P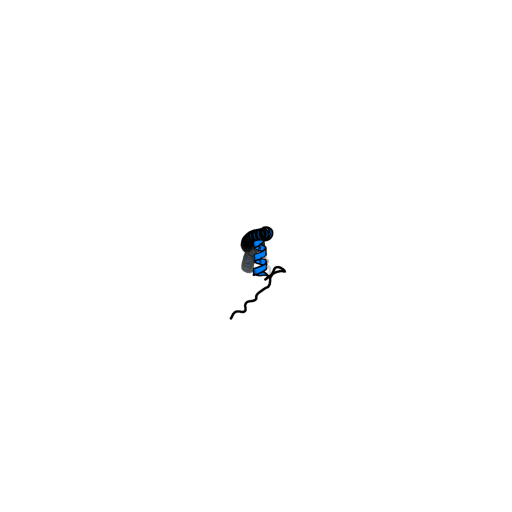rotein AF-A0A972KF89-F1 (afdb_monomer)

Structure (mmCIF, N/CA/C/O backbone):
data_AF-A0A972KF89-F1
#
_entry.id   AF-A0A972KF89-F1
#
loop_
_atom_site.group_PDB
_atom_site.id
_atom_site.type_symbol
_atom_site.label_atom_id
_atom_site.label_alt_id
_atom_site.label_comp_id
_atom_site.label_asym_id
_atom_site.label_entity_id
_atom_site.label_seq_id
_atom_site.pdbx_PDB_ins_code
_atom_site.Cartn_x
_atom_site.Cartn_y
_atom_site.Cartn_z
_atom_site.occupancy
_atom_site.B_iso_or_equiv
_atom_site.auth_seq_id
_atom_site.auth_comp_id
_atom_site.auth_asym_id
_atom_site.auth_atom_id
_atom_site.pdbx_PDB_model_num
ATOM 1 N N . MET A 1 1 ? 86.745 -7.168 -87.861 1.00 45.88 1 MET A N 1
ATOM 2 C CA . MET A 1 1 ? 86.903 -6.261 -86.700 1.00 45.88 1 MET A CA 1
ATOM 3 C C . MET A 1 1 ? 85.516 -5.719 -86.380 1.00 45.88 1 MET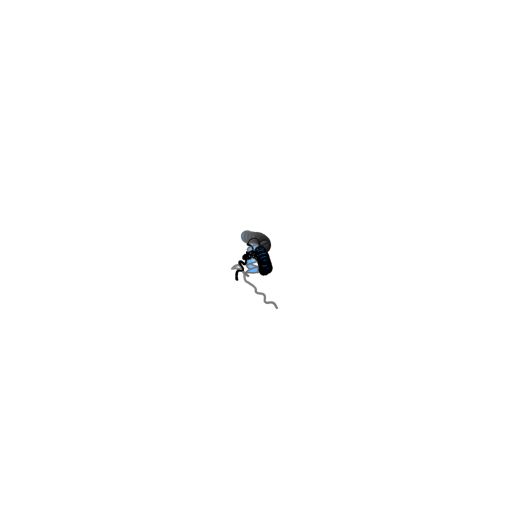 A C 1
ATOM 5 O O . MET A 1 1 ? 84.955 -5.023 -87.204 1.00 45.88 1 MET A O 1
ATOM 9 N N . ARG A 1 2 ? 84.781 -6.331 -85.443 1.00 52.41 2 ARG A N 1
ATOM 10 C CA . ARG A 1 2 ? 84.735 -5.944 -84.020 1.00 52.41 2 ARG A CA 1
ATOM 11 C C . ARG A 1 2 ? 84.518 -4.435 -83.858 1.00 52.41 2 ARG A C 1
ATOM 13 O O . ARG A 1 2 ? 85.476 -3.683 -83.960 1.00 52.41 2 ARG A O 1
ATOM 20 N N . ASN A 1 3 ? 83.276 -4.021 -83.602 1.00 56.69 3 ASN A N 1
ATOM 21 C CA . ASN A 1 3 ? 82.841 -3.612 -82.261 1.00 56.69 3 ASN A CA 1
ATOM 22 C C . ASN A 1 3 ? 81.389 -3.106 -82.296 1.00 56.69 3 ASN A C 1
ATOM 24 O O . ASN A 1 3 ? 81.099 -2.058 -82.860 1.00 56.69 3 ASN A O 1
ATOM 28 N N . ALA A 1 4 ? 80.497 -3.853 -81.646 1.00 62.16 4 ALA A N 1
ATOM 29 C CA . ALA A 1 4 ? 79.242 -3.323 -81.125 1.00 62.16 4 ALA A CA 1
ATOM 30 C C . ALA A 1 4 ? 79.521 -2.638 -79.776 1.00 62.16 4 ALA A C 1
ATOM 32 O O . ALA A 1 4 ? 80.295 -3.166 -78.971 1.00 62.16 4 ALA A O 1
ATOM 33 N N . PRO A 1 5 ? 78.943 -1.456 -79.525 1.00 64.31 5 PRO A N 1
ATOM 34 C CA . PRO A 1 5 ? 78.309 -1.198 -78.222 1.00 64.31 5 PRO A CA 1
ATOM 35 C C . PRO A 1 5 ? 77.070 -0.283 -78.368 1.00 64.31 5 PRO A C 1
ATOM 37 O O . PRO A 1 5 ? 76.948 0.444 -79.340 1.00 64.31 5 PRO A O 1
ATOM 40 N N . ARG A 1 6 ? 76.102 -0.174 -77.458 1.00 58.66 6 ARG A N 1
ATOM 41 C CA . ARG A 1 6 ? 75.858 -0.682 -76.103 1.00 58.66 6 ARG A CA 1
ATOM 42 C C . ARG A 1 6 ? 74.338 -0.634 -75.924 1.00 58.66 6 ARG A C 1
ATOM 44 O O . ARG A 1 6 ? 73.702 0.337 -76.324 1.00 58.66 6 ARG A O 1
ATOM 51 N N . ALA A 1 7 ? 73.782 -1.658 -75.289 1.00 60.97 7 ALA A N 1
ATOM 52 C CA . ALA A 1 7 ? 72.405 -1.651 -74.828 1.00 60.97 7 ALA A CA 1
ATOM 53 C C . ALA A 1 7 ? 72.205 -0.514 -73.814 1.00 60.97 7 ALA A C 1
ATOM 55 O O . ALA A 1 7 ? 72.844 -0.494 -72.761 1.00 60.97 7 ALA A O 1
ATOM 56 N N . THR A 1 8 ? 71.327 0.434 -74.127 1.00 66.50 8 THR A N 1
ATOM 57 C CA . THR A 1 8 ? 70.804 1.372 -73.139 1.00 66.50 8 THR A CA 1
ATOM 58 C C . THR A 1 8 ? 69.713 0.667 -72.344 1.00 66.50 8 THR A C 1
ATOM 60 O O . THR A 1 8 ? 68.701 0.202 -72.863 1.00 66.50 8 THR A O 1
ATOM 63 N N . SER A 1 9 ? 69.985 0.530 -71.052 1.00 60.78 9 SER A N 1
ATOM 64 C CA . SER A 1 9 ? 69.145 -0.097 -70.044 1.00 60.78 9 SER A CA 1
ATOM 65 C C . SER A 1 9 ? 67.770 0.563 -69.966 1.00 60.78 9 SER A C 1
ATOM 67 O O . SER A 1 9 ? 67.645 1.740 -69.624 1.00 60.78 9 SER A O 1
ATOM 69 N N . TYR A 1 10 ? 66.742 -0.233 -70.239 1.00 53.41 10 TYR A N 1
ATOM 70 C CA . TYR A 1 10 ? 65.344 0.093 -70.014 1.00 53.41 10 TYR A CA 1
ATOM 71 C C . TYR A 1 10 ? 65.129 0.335 -68.513 1.00 53.41 10 TYR A C 1
ATOM 73 O O . TYR A 1 10 ? 65.215 -0.589 -67.701 1.00 53.41 10 TYR A O 1
ATOM 81 N N . SER A 1 11 ? 64.884 1.581 -68.116 1.00 62.88 11 SER A N 1
ATOM 82 C CA . SER A 1 11 ? 64.501 1.901 -66.745 1.00 62.88 11 SER A CA 1
ATOM 83 C C . SER A 1 11 ? 63.075 1.404 -66.511 1.00 62.88 11 SER A C 1
ATOM 85 O O . SER A 1 11 ? 62.080 2.032 -66.870 1.00 62.88 11 SER A O 1
ATOM 87 N N . SER A 1 12 ? 62.961 0.224 -65.906 1.00 61.41 12 SER A N 1
ATOM 88 C CA . SER A 1 12 ? 61.695 -0.275 -65.391 1.00 61.41 12 SER A CA 1
ATOM 89 C C . SER A 1 12 ? 61.175 0.709 -64.344 1.00 61.41 12 SER A C 1
ATOM 91 O O . SER A 1 12 ? 61.656 0.739 -63.207 1.00 61.41 12 SER A O 1
ATOM 93 N N . ARG A 1 13 ? 60.176 1.516 -64.713 1.00 56.84 13 ARG A N 1
ATOM 94 C CA . ARG A 1 13 ? 59.319 2.206 -63.749 1.00 56.84 13 ARG A CA 1
ATOM 95 C C . ARG A 1 13 ? 58.681 1.140 -62.869 1.00 56.84 13 ARG A C 1
ATOM 97 O O . ARG A 1 13 ? 57.678 0.532 -63.235 1.00 56.84 13 ARG A O 1
ATOM 104 N N . ARG A 1 14 ? 59.257 0.913 -61.692 1.00 58.06 14 ARG A N 1
ATOM 105 C CA . ARG A 1 14 ? 58.585 0.215 -60.600 1.00 58.06 14 ARG A CA 1
ATOM 106 C C . ARG A 1 14 ? 57.459 1.131 -60.142 1.00 58.06 14 ARG A C 1
ATOM 108 O O . ARG A 1 14 ? 57.638 1.974 -59.270 1.00 58.06 14 ARG A O 1
ATOM 115 N N . SER A 1 15 ? 56.293 0.998 -60.767 1.00 56.16 15 SER A N 1
ATOM 116 C CA . SER A 1 15 ? 55.065 1.503 -60.178 1.00 56.16 15 SER A CA 1
ATOM 117 C C . SER A 1 15 ? 54.857 0.713 -58.891 1.00 56.16 15 SER A C 1
ATOM 119 O O . SER A 1 15 ? 54.425 -0.442 -58.918 1.00 56.16 15 SER A O 1
ATOM 121 N N . SER A 1 16 ? 55.211 1.309 -57.760 1.00 61.44 16 SER A N 1
ATOM 122 C CA . SER A 1 16 ? 54.696 0.893 -56.469 1.00 61.44 16 SER A CA 1
ATOM 123 C C . SER A 1 16 ? 53.181 1.065 -56.533 1.00 61.44 16 SER A C 1
ATOM 125 O O . SER A 1 16 ? 52.626 2.140 -56.311 1.00 61.44 16 SER A O 1
ATOM 127 N N . ARG A 1 17 ? 52.488 -0.007 -56.926 1.00 58.44 17 ARG A N 1
ATOM 128 C CA . ARG A 1 17 ? 51.044 -0.115 -56.758 1.00 58.44 17 ARG A CA 1
ATOM 129 C C . ARG A 1 17 ? 50.801 0.013 -55.261 1.00 58.44 17 ARG A C 1
ATOM 131 O O . ARG A 1 17 ? 51.033 -0.934 -54.516 1.00 58.44 17 ARG A O 1
ATOM 138 N N . ARG A 1 18 ? 50.388 1.202 -54.818 1.00 58.78 18 ARG A N 1
ATOM 139 C CA . ARG A 1 18 ? 49.833 1.408 -53.483 1.00 58.78 18 ARG A CA 1
ATOM 140 C C . ARG A 1 18 ? 48.672 0.431 -53.353 1.00 58.78 18 ARG A C 1
ATOM 142 O O . ARG A 1 18 ? 47.645 0.591 -54.008 1.00 58.78 18 ARG A O 1
ATOM 149 N N . SER A 1 19 ? 48.865 -0.617 -52.564 1.00 58.59 19 SER A N 1
ATOM 150 C CA . SER A 1 19 ? 47.799 -1.525 -52.178 1.00 58.59 19 SER A CA 1
ATOM 151 C C . SER A 1 19 ? 46.811 -0.724 -51.340 1.00 58.59 19 SER A C 1
ATOM 153 O O . SER A 1 19 ? 47.055 -0.452 -50.166 1.00 58.59 19 SER A O 1
ATOM 155 N N . VAL A 1 20 ? 45.716 -0.292 -51.963 1.00 66.19 20 VAL A N 1
ATOM 156 C CA . VAL A 1 20 ? 44.582 0.288 -51.246 1.00 66.19 20 VAL A CA 1
ATOM 157 C C . VAL A 1 20 ? 44.076 -0.798 -50.291 1.00 66.19 20 VAL A C 1
ATOM 159 O O . VAL A 1 20 ? 43.793 -1.906 -50.761 1.00 66.19 20 VAL A O 1
ATOM 162 N N . PRO A 1 21 ? 43.998 -0.551 -48.972 1.00 61.88 21 PRO A N 1
ATOM 163 C CA . PRO A 1 21 ? 43.547 -1.568 -48.038 1.00 61.88 21 PRO A CA 1
ATOM 164 C C . PRO A 1 21 ? 42.104 -1.933 -48.389 1.00 61.88 21 PRO A C 1
ATOM 166 O O . PRO A 1 21 ? 41.182 -1.120 -48.280 1.00 61.88 21 PRO A O 1
ATOM 169 N N . ARG A 1 22 ? 41.911 -3.167 -48.859 1.00 58.91 22 ARG A N 1
ATOM 170 C CA . ARG A 1 22 ? 40.589 -3.743 -49.091 1.00 58.91 22 ARG A CA 1
ATOM 171 C C . ARG A 1 22 ? 39.916 -3.894 -47.731 1.00 58.91 22 ARG A C 1
ATOM 173 O O . ARG A 1 22 ? 40.258 -4.796 -46.973 1.00 58.91 22 ARG A O 1
ATOM 180 N N . LYS A 1 23 ? 38.979 -2.996 -47.409 1.00 59.19 23 LYS A N 1
ATOM 181 C CA . LYS A 1 23 ? 38.105 -3.145 -46.239 1.00 59.19 23 LYS A CA 1
ATOM 182 C C . LYS A 1 23 ? 37.381 -4.487 -46.367 1.00 59.19 23 LYS A C 1
ATOM 184 O O . LYS A 1 23 ? 36.636 -4.697 -47.324 1.00 59.19 23 LYS A O 1
ATOM 189 N N .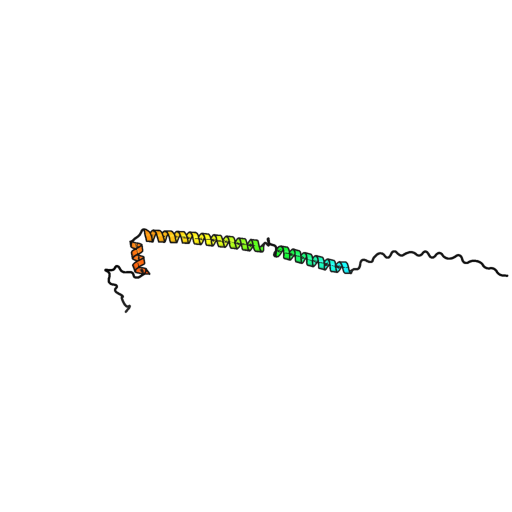 SER A 1 24 ? 37.655 -5.407 -45.448 1.00 59.75 24 SER A N 1
ATOM 190 C CA . SER A 1 24 ? 37.080 -6.748 -45.458 1.00 59.75 24 SER A CA 1
ATOM 191 C C . SER A 1 24 ? 35.562 -6.683 -45.206 1.00 59.75 24 SER A C 1
ATOM 193 O O . SER A 1 24 ? 35.102 -5.911 -44.359 1.00 59.75 24 SER A O 1
ATOM 195 N N . PRO A 1 25 ? 34.746 -7.481 -45.921 1.00 57.56 25 PRO A N 1
ATOM 196 C CA . PRO A 1 25 ? 33.280 -7.440 -45.821 1.00 57.56 25 PRO A CA 1
ATOM 197 C C . PRO A 1 25 ? 32.739 -7.934 -44.466 1.00 57.56 25 PRO A C 1
ATOM 199 O O . PRO A 1 25 ? 31.564 -7.736 -44.157 1.00 57.56 25 PRO A O 1
ATOM 202 N N . LEU A 1 26 ? 33.608 -8.514 -43.631 1.00 59.34 26 LEU A N 1
ATOM 203 C CA . LEU A 1 26 ? 33.292 -9.069 -42.313 1.00 59.34 26 LEU A CA 1
ATOM 204 C C . LEU A 1 26 ? 32.814 -8.005 -41.310 1.00 59.34 26 LEU A C 1
ATOM 206 O O . LEU A 1 26 ? 32.042 -8.311 -40.406 1.00 59.34 26 LEU A O 1
ATOM 210 N N . HIS A 1 27 ? 33.194 -6.738 -41.505 1.00 63.47 27 HIS A N 1
ATOM 211 C CA . HIS A 1 27 ? 32.861 -5.646 -40.585 1.00 63.47 27 HIS A CA 1
ATOM 212 C C . HIS A 1 27 ? 31.372 -5.254 -40.604 1.00 63.47 27 HIS A C 1
ATOM 214 O O . HIS A 1 27 ? 30.868 -4.670 -39.652 1.00 63.47 27 HIS A O 1
ATOM 220 N N . ARG A 1 28 ? 30.634 -5.561 -41.684 1.00 68.44 28 ARG A N 1
ATOM 221 C CA . ARG A 1 28 ? 29.210 -5.191 -41.798 1.00 68.44 28 ARG A CA 1
ATOM 222 C C . ARG A 1 28 ? 28.291 -6.127 -41.016 1.00 68.44 28 ARG A C 1
ATOM 224 O O . ARG A 1 28 ? 27.271 -5.683 -40.497 1.00 68.44 28 ARG A O 1
ATOM 231 N N . GLN A 1 29 ? 28.631 -7.413 -40.947 1.00 75.44 29 GLN A N 1
ATOM 232 C CA . GLN A 1 29 ? 27.838 -8.398 -40.208 1.00 75.44 29 GLN A CA 1
ATOM 233 C C . GLN A 1 29 ? 28.070 -8.278 -38.702 1.00 75.44 29 GLN A C 1
ATOM 235 O O . GLN A 1 29 ? 27.100 -8.273 -37.950 1.00 75.44 29 GLN A O 1
ATOM 240 N N . THR A 1 30 ? 29.317 -8.083 -38.265 1.00 82.44 30 THR A N 1
ATOM 241 C CA . THR A 1 30 ? 29.617 -7.830 -36.848 1.00 82.44 30 THR A CA 1
ATOM 242 C C . THR A 1 30 ? 28.961 -6.542 -36.362 1.00 82.44 30 THR A C 1
ATOM 244 O O . THR A 1 30 ? 28.369 -6.543 -35.290 1.00 82.44 30 THR A O 1
ATOM 247 N N . LEU A 1 31 ? 28.953 -5.479 -37.175 1.00 86.94 31 LEU A N 1
ATOM 248 C CA . LEU A 1 31 ? 28.277 -4.225 -36.836 1.00 86.94 31 LEU A CA 1
ATOM 249 C C . LEU A 1 31 ? 26.751 -4.383 -36.726 1.00 86.94 31 LEU A C 1
ATOM 251 O O . LEU A 1 31 ? 26.138 -3.795 -35.841 1.00 86.94 31 LEU A O 1
ATOM 255 N N . ARG A 1 32 ? 26.131 -5.214 -37.576 1.00 89.06 32 ARG A N 1
ATOM 256 C CA . ARG A 1 32 ? 24.698 -5.549 -37.472 1.00 89.06 32 ARG A CA 1
ATOM 257 C C . ARG A 1 32 ? 24.371 -6.305 -36.186 1.00 89.06 32 ARG A C 1
ATOM 259 O O . ARG A 1 32 ? 23.405 -5.951 -35.520 1.00 89.06 32 ARG A O 1
ATOM 266 N N . TRP A 1 33 ? 25.177 -7.300 -35.821 1.00 92.38 33 TRP A N 1
ATOM 267 C CA . TRP A 1 33 ? 25.016 -8.025 -34.557 1.00 92.38 33 TRP A CA 1
ATOM 268 C C . TRP A 1 33 ? 25.221 -7.117 -33.344 1.00 92.38 33 TRP A C 1
ATOM 270 O O . TRP A 1 33 ? 24.457 -7.193 -32.389 1.00 92.38 33 TRP A O 1
ATOM 280 N N . LEU A 1 34 ? 26.190 -6.206 -33.407 1.00 92.75 34 LEU A N 1
ATOM 281 C CA . LEU A 1 34 ? 26.463 -5.243 -32.342 1.00 92.75 34 LEU A CA 1
ATOM 282 C C . LEU A 1 34 ? 25.296 -4.257 -32.164 1.00 92.75 34 LEU A C 1
ATOM 284 O O . LEU A 1 34 ? 24.877 -4.007 -31.039 1.00 92.75 34 LEU A O 1
ATOM 288 N N . LEU A 1 35 ? 24.706 -3.772 -33.263 1.00 93.06 35 LEU A N 1
ATOM 289 C CA . LEU A 1 35 ? 23.484 -2.958 -33.227 1.00 93.06 35 LEU A CA 1
ATOM 290 C C . LEU A 1 35 ? 22.285 -3.732 -32.673 1.00 93.06 35 LEU A C 1
ATOM 292 O O . LEU A 1 35 ? 21.503 -3.174 -31.910 1.00 93.06 35 LEU A O 1
ATOM 296 N N . PHE A 1 36 ? 22.147 -5.010 -33.030 1.00 93.94 36 PHE A N 1
ATOM 297 C CA . PHE A 1 36 ? 21.079 -5.855 -32.507 1.00 93.94 36 PHE A CA 1
ATOM 298 C C . PHE A 1 36 ? 21.221 -6.065 -30.996 1.00 93.94 36 PHE A C 1
ATOM 300 O O . PHE A 1 36 ? 20.261 -5.870 -30.260 1.00 93.94 36 PHE A O 1
ATOM 307 N N . ILE A 1 37 ? 22.430 -6.376 -30.520 1.00 93.19 37 ILE A N 1
ATOM 308 C CA . ILE A 1 37 ? 22.732 -6.516 -29.090 1.00 93.19 37 ILE A CA 1
ATOM 309 C C . ILE A 1 37 ? 22.490 -5.195 -28.357 1.00 93.19 37 ILE A C 1
ATOM 311 O O . ILE A 1 37 ? 21.878 -5.197 -27.294 1.00 93.19 37 ILE A O 1
ATOM 315 N N . LEU A 1 38 ? 22.909 -4.063 -28.931 1.00 92.81 38 LEU A N 1
ATOM 316 C CA . LEU A 1 38 ? 22.666 -2.744 -28.352 1.00 92.81 38 LEU A CA 1
ATOM 317 C C . LEU A 1 38 ? 21.164 -2.463 -28.226 1.00 92.81 38 LEU A C 1
ATOM 319 O O . LEU A 1 38 ? 20.7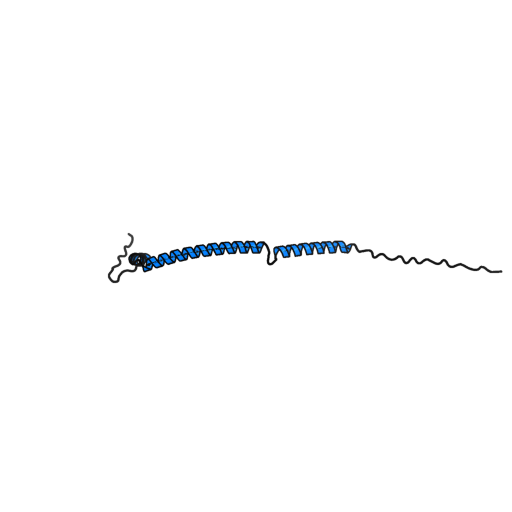11 -2.054 -27.160 1.00 92.81 38 LEU A O 1
ATOM 323 N N . LEU A 1 39 ? 20.379 -2.730 -29.272 1.00 92.75 39 LEU A N 1
ATOM 324 C CA . LEU A 1 39 ? 18.923 -2.582 -29.248 1.00 92.75 39 LEU A CA 1
ATOM 325 C C . LEU A 1 39 ? 18.296 -3.451 -28.149 1.00 92.75 39 LEU A C 1
ATOM 327 O O . LEU A 1 39 ? 17.453 -2.977 -27.390 1.00 92.75 39 LEU A O 1
ATOM 331 N N . LEU A 1 40 ? 18.749 -4.699 -28.034 1.00 91.62 40 LEU A N 1
ATOM 332 C CA . LEU A 1 40 ? 18.258 -5.664 -27.054 1.00 91.62 40 LEU A CA 1
ATOM 333 C C . LEU A 1 40 ? 18.586 -5.216 -25.622 1.00 91.62 40 LEU A C 1
ATOM 335 O O . LEU A 1 40 ? 17.705 -5.199 -24.767 1.00 91.62 40 LEU A O 1
ATOM 339 N N . LEU A 1 41 ? 19.816 -4.755 -25.375 1.00 88.31 41 LEU A N 1
ATOM 340 C CA . LEU A 1 41 ? 20.231 -4.189 -24.089 1.00 88.31 41 LEU A CA 1
ATOM 341 C C . LEU A 1 41 ? 19.439 -2.928 -23.737 1.00 88.31 41 LEU A C 1
ATOM 343 O O . LEU A 1 41 ? 19.010 -2.781 -22.596 1.00 88.31 41 LEU A O 1
ATOM 347 N N . THR A 1 42 ? 19.202 -2.043 -24.707 1.00 84.12 42 THR A N 1
ATOM 348 C CA . THR A 1 42 ? 18.422 -0.815 -24.486 1.00 84.12 42 THR A CA 1
ATOM 349 C C . THR A 1 42 ? 16.964 -1.147 -24.166 1.00 84.12 42 THR A C 1
ATOM 351 O O . THR A 1 42 ? 16.386 -0.557 -23.255 1.00 84.12 42 THR A O 1
ATOM 354 N N . GLY A 1 43 ? 16.391 -2.138 -24.857 1.00 84.31 43 GLY A N 1
ATOM 355 C CA . GLY A 1 43 ? 15.064 -2.672 -24.565 1.00 84.31 43 GLY A CA 1
ATOM 356 C C . GLY A 1 43 ? 14.986 -3.248 -23.152 1.00 84.31 43 GLY A C 1
ATOM 357 O O . GLY A 1 43 ? 14.157 -2.810 -22.359 1.00 84.31 43 GLY A O 1
ATOM 358 N N . ILE A 1 44 ? 15.896 -4.156 -22.787 1.00 82.69 44 ILE A N 1
ATOM 359 C CA . ILE A 1 44 ? 15.943 -4.736 -21.436 1.00 82.69 44 ILE A CA 1
ATOM 360 C C . ILE A 1 44 ? 16.103 -3.641 -20.379 1.00 82.69 44 ILE A C 1
ATOM 362 O O . ILE A 1 44 ? 15.418 -3.675 -19.365 1.00 82.69 44 ILE A O 1
ATOM 366 N N . PHE A 1 45 ? 16.960 -2.644 -20.601 1.00 78.06 45 PHE A N 1
ATOM 367 C CA . PHE A 1 45 ? 17.166 -1.561 -19.641 1.00 78.06 45 PHE A CA 1
ATOM 368 C C . PHE A 1 45 ? 15.912 -0.690 -19.456 1.00 78.06 45 PHE A C 1
ATOM 370 O O . PHE A 1 45 ? 15.617 -0.263 -18.341 1.00 78.06 45 PHE A O 1
ATOM 377 N N . PHE A 1 46 ? 15.130 -0.474 -20.518 1.00 75.00 46 PHE A N 1
ATOM 378 C CA . PHE A 1 46 ? 13.837 0.212 -20.436 1.00 75.00 46 PHE A CA 1
ATOM 379 C C . PHE A 1 46 ? 12.797 -0.585 -19.634 1.00 75.00 46 PHE A C 1
ATOM 381 O O . PHE A 1 46 ? 12.049 -0.003 -18.848 1.00 75.00 46 PHE A O 1
ATOM 388 N N . PHE A 1 47 ? 12.768 -1.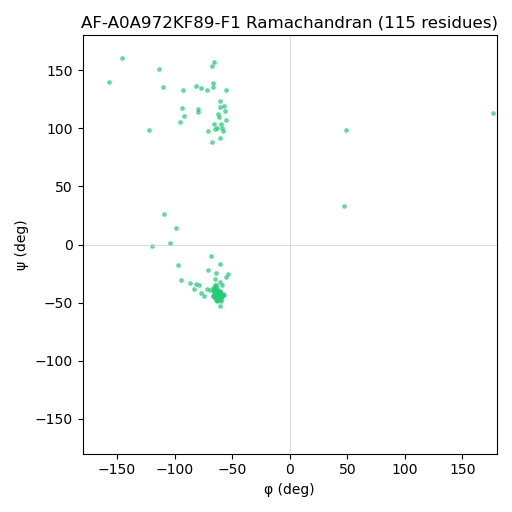911 -19.794 1.00 70.94 47 PHE A N 1
ATOM 389 C CA . PHE A 1 47 ? 11.819 -2.784 -19.095 1.00 70.94 47 PHE A CA 1
ATOM 390 C C . PHE A 1 47 ? 12.239 -3.124 -17.653 1.00 70.94 47 PHE A C 1
ATOM 392 O O . PHE A 1 47 ? 11.376 -3.222 -16.781 1.00 70.94 47 PHE A O 1
ATOM 399 N N . THR A 1 48 ? 13.538 -3.246 -17.378 1.00 68.69 48 THR A N 1
ATOM 400 C CA . THR A 1 48 ? 14.117 -3.673 -16.085 1.00 68.69 48 THR A CA 1
ATOM 401 C C . THR A 1 48 ? 14.702 -2.504 -15.278 1.00 68.69 48 THR A C 1
ATOM 403 O O . THR A 1 48 ? 15.245 -2.687 -14.191 1.00 68.69 48 THR A O 1
ATOM 406 N N . GLY A 1 49 ? 14.607 -1.271 -15.777 1.00 68.38 49 GLY A N 1
ATOM 407 C CA . GLY A 1 49 ? 15.123 -0.099 -15.077 1.00 68.38 49 GLY A CA 1
ATOM 408 C C . GLY A 1 49 ? 14.383 0.201 -13.759 1.00 68.38 49 GLY A C 1
ATOM 409 O O . GLY A 1 49 ? 13.207 -0.133 -13.599 1.00 68.38 49 GLY A O 1
ATOM 410 N N . PRO A 1 50 ? 15.014 0.926 -12.815 1.00 62.03 50 PRO A N 1
ATOM 411 C CA . PRO A 1 50 ? 14.396 1.330 -11.543 1.00 62.03 50 PRO A CA 1
ATOM 412 C C . PRO A 1 50 ? 13.151 2.221 -11.712 1.00 62.03 50 PRO A C 1
ATOM 414 O O . PRO A 1 50 ? 12.360 2.348 -10.778 1.00 62.03 50 PRO A O 1
ATOM 417 N N . ARG A 1 51 ? 12.970 2.810 -12.903 1.00 65.12 51 ARG A N 1
ATOM 418 C CA . ARG A 1 51 ? 11.785 3.570 -13.334 1.00 65.12 51 ARG A CA 1
ATOM 419 C C . ARG A 1 51 ? 10.956 2.832 -14.391 1.00 65.12 51 ARG A C 1
ATOM 421 O O . ARG A 1 51 ? 10.290 3.471 -15.199 1.00 65.12 51 ARG A O 1
ATOM 428 N N . SER A 1 52 ? 11.021 1.503 -14.421 1.00 74.06 52 SER A N 1
ATOM 429 C CA . SER A 1 52 ? 10.157 0.711 -15.289 1.00 74.06 52 SER A CA 1
ATOM 430 C C . SER A 1 52 ? 8.694 1.057 -15.015 1.00 74.06 52 SER A C 1
ATOM 432 O O . SER A 1 52 ? 8.255 1.111 -13.861 1.00 74.06 52 SER A O 1
ATOM 434 N N . VAL A 1 53 ? 7.934 1.276 -16.087 1.00 70.81 53 VAL A N 1
ATOM 435 C CA . VAL A 1 53 ? 6.494 1.575 -16.037 1.00 70.81 53 VAL A CA 1
ATOM 436 C C . VAL A 1 53 ? 5.708 0.503 -15.279 1.00 70.81 53 VAL A C 1
ATOM 438 O O . VAL A 1 53 ? 4.712 0.810 -14.628 1.00 70.81 53 VAL A O 1
ATOM 441 N N . PHE A 1 54 ? 6.207 -0.736 -15.272 1.00 77.56 54 PHE A N 1
ATOM 442 C CA . PHE A 1 54 ? 5.619 -1.839 -14.520 1.00 77.56 54 PHE A CA 1
ATOM 443 C C . PHE A 1 54 ? 5.683 -1.608 -13.005 1.00 77.56 54 PHE A C 1
ATOM 445 O O . PHE A 1 54 ? 4.702 -1.814 -12.292 1.00 77.56 54 PHE A O 1
ATOM 452 N N . LYS A 1 55 ? 6.818 -1.104 -12.508 1.00 81.62 55 LYS A N 1
ATOM 453 C CA . LYS A 1 55 ? 6.992 -0.785 -11.088 1.00 81.62 55 LYS A CA 1
ATOM 454 C C . LYS A 1 55 ? 6.080 0.362 -10.668 1.00 81.62 55 LYS A C 1
ATOM 456 O O . LYS A 1 55 ? 5.526 0.322 -9.578 1.00 81.62 55 LYS A O 1
ATOM 461 N N . LEU A 1 56 ? 5.895 1.357 -11.537 1.00 82.31 56 LEU A N 1
ATOM 462 C CA . LEU A 1 56 ? 4.981 2.467 -11.273 1.00 82.31 56 LEU A CA 1
ATOM 463 C C . LEU A 1 56 ? 3.527 1.988 -11.161 1.00 82.31 56 LEU A C 1
ATOM 465 O O . LEU A 1 56 ? 2.815 2.418 -10.257 1.00 82.31 56 LEU A O 1
ATOM 469 N N . TYR A 1 57 ? 3.111 1.073 -12.039 1.00 85.62 57 TYR A N 1
ATOM 470 C CA . TYR A 1 57 ? 1.777 0.478 -11.996 1.00 85.62 57 TYR A CA 1
ATOM 471 C C . TYR A 1 57 ? 1.545 -0.330 -10.713 1.00 85.62 57 TYR A C 1
ATOM 473 O O . TYR A 1 57 ? 0.543 -0.122 -10.030 1.00 85.62 57 TYR A O 1
ATOM 481 N N . MET A 1 58 ? 2.499 -1.191 -10.345 1.00 87.25 58 MET A N 1
ATOM 482 C CA . MET A 1 58 ? 2.435 -1.956 -9.095 1.00 87.25 58 MET A CA 1
ATOM 483 C C . MET A 1 58 ? 2.366 -1.037 -7.873 1.00 87.25 58 MET A C 1
ATOM 485 O O . MET A 1 58 ? 1.511 -1.218 -7.012 1.00 87.25 58 MET A O 1
ATOM 489 N N . LEU A 1 59 ? 3.198 0.008 -7.838 1.00 88.19 59 LEU A N 1
ATOM 490 C CA . LEU A 1 59 ? 3.212 0.970 -6.737 1.00 88.19 59 LEU A CA 1
AT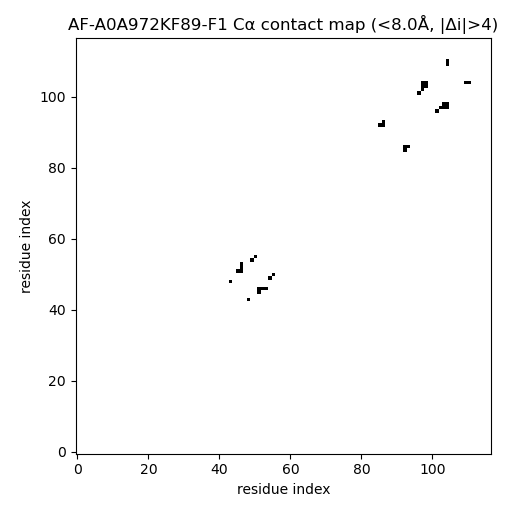OM 491 C C . LEU A 1 59 ? 1.895 1.754 -6.639 1.00 88.19 59 LEU A C 1
ATOM 493 O O . LEU A 1 59 ? 1.445 2.082 -5.543 1.00 88.19 59 LEU A O 1
ATOM 497 N N . TYR A 1 60 ? 1.264 2.062 -7.775 1.00 89.44 60 TYR A N 1
ATOM 498 C CA . TYR A 1 60 ? -0.044 2.710 -7.800 1.00 89.44 60 TYR A CA 1
ATOM 499 C C . TYR A 1 60 ? -1.138 1.797 -7.232 1.00 89.44 60 TYR A C 1
ATOM 501 O O . TYR A 1 60 ? -1.929 2.243 -6.401 1.00 89.44 60 TYR A O 1
ATOM 509 N N . GLN A 1 61 ? -1.155 0.516 -7.616 1.00 92.50 61 GLN A N 1
ATOM 510 C CA . GLN A 1 61 ? -2.097 -0.450 -7.045 1.00 92.50 61 GLN A CA 1
ATOM 511 C C . GLN A 1 61 ? -1.891 -0.639 -5.540 1.00 92.50 61 GLN A C 1
ATOM 513 O O . GLN A 1 61 ? -2.856 -0.603 -4.780 1.00 92.50 61 GLN A O 1
ATOM 518 N N . GLU A 1 62 ? -0.642 -0.785 -5.098 1.00 92.56 62 GLU A N 1
ATOM 519 C CA . GLU A 1 62 ? -0.307 -0.935 -3.681 1.00 92.56 62 GLU A CA 1
ATOM 520 C C . GLU A 1 62 ? -0.758 0.287 -2.870 1.00 92.56 62 GLU A C 1
ATOM 522 O O . GLU A 1 62 ? -1.356 0.155 -1.802 1.00 92.56 62 GLU A O 1
ATOM 527 N N . ARG A 1 63 ? -0.570 1.493 -3.419 1.00 94.06 63 ARG A N 1
ATOM 528 C CA . ARG A 1 63 ? -1.072 2.734 -2.820 1.00 94.06 63 ARG A CA 1
ATOM 529 C C . ARG A 1 63 ? -2.589 2.750 -2.681 1.00 94.06 63 ARG A C 1
ATOM 531 O O . ARG A 1 63 ? -3.078 3.203 -1.648 1.00 94.06 63 ARG A O 1
ATOM 538 N N . GLU A 1 64 ? -3.326 2.307 -3.692 1.00 94.69 64 GLU A N 1
ATOM 539 C CA . GLU A 1 64 ? -4.789 2.263 -3.633 1.00 94.69 64 GLU A CA 1
ATOM 540 C C . GLU A 1 64 ? -5.295 1.204 -2.650 1.00 94.69 64 GLU A C 1
ATOM 542 O O . GLU A 1 64 ? -6.212 1.482 -1.878 1.00 94.69 64 GLU A O 1
ATOM 547 N N . ASN A 1 65 ? -4.661 0.033 -2.591 1.00 94.81 65 ASN A N 1
ATOM 548 C CA . ASN A 1 65 ? -5.011 -1.005 -1.620 1.00 94.81 65 ASN A CA 1
ATOM 549 C C 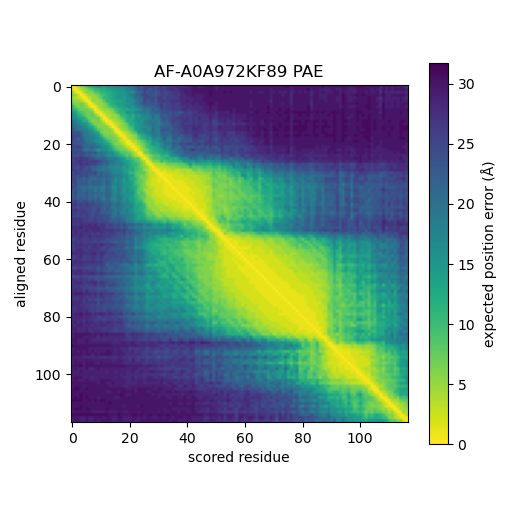. ASN A 1 65 ? -4.766 -0.530 -0.183 1.00 94.81 65 ASN A C 1
ATOM 551 O O . ASN A 1 65 ? -5.690 -0.535 0.623 1.00 94.81 65 ASN A O 1
ATOM 555 N N . LEU A 1 66 ? -3.588 0.032 0.103 1.00 94.56 66 LEU A N 1
ATOM 556 C CA . LEU A 1 66 ? -3.276 0.585 1.425 1.00 94.56 66 LEU A CA 1
ATOM 557 C C . LEU A 1 66 ? -4.248 1.694 1.853 1.00 94.56 66 LEU A C 1
ATOM 559 O O . LEU A 1 66 ? -4.560 1.830 3.037 1.00 94.56 66 LEU A O 1
ATOM 563 N N . LYS A 1 67 ? -4.736 2.514 0.912 1.00 94.62 67 LYS A N 1
ATOM 564 C CA . LYS A 1 67 ? -5.761 3.524 1.215 1.00 94.62 67 LYS A CA 1
ATOM 565 C C . LYS A 1 67 ? -7.091 2.883 1.596 1.00 94.62 67 LYS A C 1
ATOM 567 O O . LYS A 1 67 ? -7.703 3.343 2.560 1.00 94.62 67 LYS A O 1
ATOM 572 N N . ARG A 1 68 ? -7.531 1.857 0.862 1.00 95.12 68 ARG A N 1
ATOM 573 C CA . ARG A 1 68 ? -8.766 1.121 1.171 1.00 95.12 68 ARG A CA 1
ATOM 574 C C . ARG A 1 68 ? -8.670 0.444 2.531 1.00 95.12 68 ARG A C 1
ATOM 576 O O . ARG A 1 68 ? -9.557 0.642 3.355 1.00 95.12 68 ARG A O 1
ATOM 583 N N . ASP A 1 69 ? -7.563 -0.237 2.801 1.00 94.94 69 ASP A N 1
ATOM 584 C CA . ASP A 1 69 ? -7.327 -0.914 4.078 1.00 94.94 69 ASP A CA 1
ATOM 585 C C . ASP A 1 69 ? -7.332 0.085 5.236 1.00 94.94 69 ASP A C 1
ATOM 587 O O . ASP A 1 69 ? -7.987 -0.122 6.256 1.00 94.94 69 ASP A O 1
ATOM 591 N N . LYS A 1 70 ? -6.680 1.240 5.055 1.00 95.69 70 LYS A N 1
ATOM 592 C CA . LYS A 1 70 ? -6.717 2.325 6.038 1.00 95.69 70 LYS A CA 1
ATOM 593 C C . LYS A 1 70 ? -8.145 2.811 6.296 1.00 95.69 70 LYS A C 1
ATOM 595 O O . LYS A 1 70 ? -8.499 3.049 7.447 1.00 95.69 70 LYS A O 1
ATOM 600 N N . GLN A 1 71 ? -8.952 3.001 5.253 1.00 96.12 71 GLN A N 1
ATOM 601 C CA . GLN A 1 71 ? -10.342 3.437 5.409 1.00 96.12 71 GLN A CA 1
ATOM 602 C C . GLN A 1 71 ? -11.185 2.389 6.140 1.00 96.12 71 GLN A C 1
ATOM 604 O O . GLN A 1 71 ? -11.915 2.753 7.061 1.00 96.12 71 GLN A O 1
ATOM 609 N N . ALA A 1 72 ? -11.036 1.110 5.791 1.00 95.88 72 ALA A N 1
ATOM 610 C CA . ALA A 1 72 ? -11.718 0.009 6.464 1.00 95.88 72 ALA A CA 1
ATOM 611 C C . ALA A 1 72 ? -11.355 -0.049 7.957 1.00 95.88 72 ALA A C 1
ATOM 613 O O . ALA A 1 72 ? -12.242 -0.067 8.808 1.00 95.88 72 ALA A O 1
ATOM 614 N N . LEU A 1 73 ? -10.064 0.043 8.289 1.00 95.38 73 LEU A N 1
ATOM 615 C CA . LEU A 1 73 ? -9.591 0.057 9.676 1.00 95.38 73 LEU A CA 1
ATOM 616 C C . LEU A 1 73 ? -10.099 1.269 10.465 1.00 95.38 73 LEU A C 1
ATOM 618 O O . LEU A 1 73 ? -10.415 1.146 11.645 1.00 95.38 73 LEU A O 1
ATOM 622 N N . ILE A 1 74 ? -10.195 2.449 9.841 1.00 95.81 74 ILE A N 1
ATOM 623 C CA . ILE A 1 74 ? -10.767 3.637 10.495 1.00 95.81 74 ILE A CA 1
ATOM 624 C C . ILE A 1 74 ? -12.239 3.400 10.845 1.00 95.81 74 ILE A C 1
ATOM 626 O O . ILE A 1 74 ? -12.652 3.719 11.961 1.00 95.81 74 ILE A O 1
ATOM 630 N N . GLN A 1 75 ? -13.014 2.828 9.922 1.00 95.38 75 GLN A N 1
ATOM 631 C CA . GLN A 1 75 ? -14.424 2.509 10.154 1.00 95.38 75 GLN A CA 1
ATOM 632 C C . GLN A 1 75 ? -14.588 1.458 11.255 1.00 95.38 75 GLN A C 1
ATOM 634 O O . GLN A 1 75 ? -15.394 1.642 12.165 1.00 95.38 75 GLN A O 1
ATOM 639 N N . GLU A 1 76 ? -13.789 0.392 11.226 1.00 94.38 76 GLU A N 1
ATOM 640 C CA . GLU A 1 76 ? -13.807 -0.641 12.262 1.00 94.38 76 GLU A CA 1
ATOM 641 C C . GLU A 1 76 ? -13.447 -0.060 13.636 1.00 94.38 76 GLU A C 1
ATOM 643 O O . GLU A 1 76 ? -14.134 -0.313 14.626 1.00 94.38 76 GLU A O 1
ATOM 648 N N . ASN A 1 77 ? -12.426 0.798 13.701 1.00 95.25 77 ASN A N 1
ATOM 649 C CA . ASN A 1 77 ? -12.024 1.461 14.938 1.00 95.25 77 ASN A CA 1
ATOM 650 C C . ASN A 1 77 ? -13.147 2.345 15.505 1.00 95.25 77 ASN A C 1
ATOM 652 O O . ASN A 1 77 ? -13.384 2.338 16.712 1.00 95.25 77 ASN A O 1
ATOM 656 N N . GLN A 1 78 ? -13.864 3.078 14.647 1.00 94.06 78 GLN A N 1
ATOM 657 C CA . GLN A 1 78 ? -15.025 3.874 15.053 1.00 94.06 78 GLN A CA 1
ATOM 658 C C . GLN A 1 78 ? -16.145 2.990 15.611 1.00 94.06 78 GLN A C 1
ATOM 660 O O . GLN A 1 78 ? -16.634 3.250 16.709 1.00 94.06 78 GLN A O 1
ATOM 665 N N . GLN A 1 79 ? -16.489 1.901 14.921 1.00 92.75 79 GLN A N 1
ATOM 666 C CA . GLN A 1 79 ? -17.510 0.961 15.389 1.00 92.75 79 GLN A CA 1
ATOM 667 C C . GLN A 1 79 ? -17.132 0.305 16.722 1.00 92.75 79 GLN A C 1
ATOM 669 O O . GLN A 1 79 ? -17.978 0.143 17.601 1.00 92.75 79 GLN A O 1
ATOM 674 N N . LEU A 1 80 ? -15.865 -0.078 16.896 1.00 90.94 80 LEU A N 1
ATOM 675 C CA . LEU A 1 80 ? -15.374 -0.647 18.150 1.00 90.94 80 LEU A CA 1
ATOM 676 C C . LEU A 1 80 ? -15.431 0.374 19.287 1.00 90.94 80 LEU A C 1
ATOM 678 O O . LEU A 1 80 ? -15.884 0.034 20.376 1.00 90.94 80 LEU A O 1
ATOM 682 N N . LYS A 1 81 ? -15.057 1.632 19.036 1.00 89.12 81 LYS A N 1
ATOM 683 C CA . LYS A 1 81 ? -15.183 2.712 20.025 1.00 89.12 81 LYS A CA 1
ATOM 684 C C . LYS A 1 81 ? -16.628 2.957 20.435 1.00 89.12 81 LYS A C 1
ATOM 686 O O . LYS A 1 81 ? -16.895 3.132 21.619 1.00 89.12 81 LYS A O 1
ATOM 691 N N . GLU A 1 82 ? -17.566 2.931 19.493 1.00 87.00 82 GLU A N 1
ATOM 692 C CA . GLU A 1 82 ? -18.989 3.035 19.819 1.00 87.00 82 GLU A CA 1
ATOM 693 C C . GLU A 1 82 ? -19.476 1.848 20.652 1.00 87.00 82 GLU A C 1
ATOM 695 O O . GLU A 1 82 ? -20.231 2.041 21.603 1.00 87.00 82 GLU A O 1
ATOM 700 N N . LYS A 1 83 ? -19.027 0.626 20.339 1.00 83.06 83 LYS A N 1
ATOM 701 C CA . LYS A 1 83 ? -19.337 -0.566 21.143 1.00 83.06 83 LYS A CA 1
ATOM 702 C C . LYS A 1 83 ? -18.780 -0.453 22.560 1.00 83.06 83 LYS A C 1
ATOM 704 O O . LYS A 1 83 ? -19.513 -0.750 23.494 1.00 83.06 83 LYS A O 1
ATOM 709 N N . ILE A 1 84 ? -17.533 -0.003 22.719 1.00 84.25 84 ILE A N 1
ATOM 710 C CA . ILE A 1 84 ? -16.916 0.238 24.033 1.00 84.25 84 ILE A CA 1
ATOM 711 C C . ILE A 1 84 ? -17.724 1.279 24.801 1.00 84.25 84 ILE A C 1
ATOM 713 O O . ILE A 1 84 ? -18.133 1.016 25.922 1.00 84.25 84 ILE A O 1
ATOM 717 N N . LYS A 1 85 ? -18.055 2.412 24.173 1.00 81.81 85 LYS A N 1
ATOM 718 C CA . LYS A 1 85 ? -18.860 3.454 24.816 1.00 81.81 85 LYS A CA 1
ATOM 719 C C . LYS A 1 85 ? -20.207 2.913 25.302 1.00 81.81 85 LYS A C 1
ATOM 721 O O . LYS A 1 85 ? -20.597 3.206 26.422 1.00 81.81 85 LYS A O 1
ATOM 726 N N . LYS A 1 86 ? -20.890 2.096 24.492 1.00 76.38 86 LYS A N 1
ATOM 727 C CA . LYS A 1 86 ? -22.148 1.435 24.884 1.00 76.38 86 LYS A CA 1
ATOM 728 C C . LYS A 1 86 ? -21.948 0.455 26.043 1.00 76.38 86 LYS A C 1
ATOM 730 O O . LYS A 1 86 ? -22.755 0.446 26.958 1.00 76.38 86 LYS A O 1
ATOM 735 N N . LEU A 1 87 ? -20.870 -0.328 26.025 1.00 73.38 87 LEU A N 1
ATOM 736 C CA . LEU A 1 87 ? -20.503 -1.228 27.123 1.00 73.38 87 LEU A CA 1
ATOM 737 C C . LEU A 1 87 ? -20.147 -0.483 28.413 1.00 73.38 87 LEU A C 1
ATOM 739 O O . LEU A 1 87 ? -20.324 -1.043 29.479 1.00 73.38 87 LEU A O 1
ATOM 743 N N . GLU A 1 88 ? -19.627 0.740 28.340 1.00 70.12 88 GLU A N 1
ATOM 744 C CA . GLU A 1 88 ? -19.254 1.523 29.524 1.00 70.12 88 GLU A CA 1
ATOM 745 C C . GLU A 1 88 ? -20.430 2.322 30.097 1.00 70.12 88 GLU A C 1
ATOM 747 O O . GLU A 1 88 ? -20.500 2.527 31.306 1.00 70.12 88 GLU A O 1
ATOM 752 N N . SER A 1 89 ? -21.348 2.792 29.246 1.00 67.88 89 SER A N 1
ATOM 753 C CA . SER A 1 89 ? -22.435 3.686 29.663 1.00 67.88 89 SER A CA 1
ATOM 754 C C . SER A 1 89 ? -23.768 2.995 29.945 1.00 67.88 89 SER A C 1
ATOM 756 O O . SER A 1 89 ? -24.639 3.620 30.543 1.00 67.88 89 SER A O 1
ATOM 758 N N . ASP A 1 90 ? -23.968 1.760 29.478 1.00 70.00 90 ASP A N 1
ATOM 759 C CA . ASP A 1 90 ? -25.271 1.090 29.500 1.00 70.00 90 ASP A CA 1
ATOM 760 C C . ASP A 1 90 ? -25.208 -0.239 30.267 1.00 70.00 90 ASP A C 1
ATOM 762 O O . ASP A 1 90 ? -24.794 -1.278 29.749 1.00 70.00 90 ASP A O 1
ATOM 766 N N . LEU A 1 91 ? -25.636 -0.189 31.531 1.00 69.38 91 LEU A N 1
ATOM 767 C CA . LEU A 1 91 ? -25.671 -1.340 32.434 1.00 69.38 91 LEU A CA 1
ATOM 768 C C . LEU A 1 91 ? -26.573 -2.471 31.898 1.00 69.38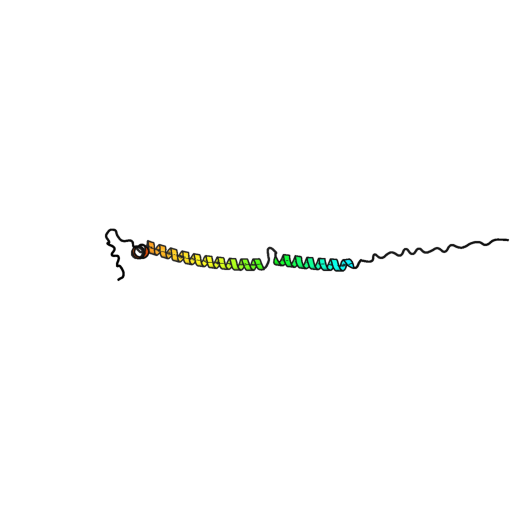 91 LEU A C 1
ATOM 770 O O . LEU A 1 91 ? -26.282 -3.648 32.111 1.00 69.38 91 LEU A O 1
ATOM 774 N N . GLU A 1 92 ? -27.641 -2.122 31.176 1.00 72.12 92 GLU A N 1
ATOM 775 C CA . GLU A 1 92 ? -28.616 -3.059 30.611 1.00 72.12 92 GLU A CA 1
ATOM 776 C C . GLU A 1 92 ? -28.003 -3.842 29.438 1.00 72.12 92 GLU A C 1
ATOM 778 O O . GLU A 1 92 ? -28.178 -5.057 29.312 1.00 72.12 92 GLU A O 1
ATOM 783 N N . TYR A 1 93 ? -27.191 -3.166 28.619 1.00 70.38 93 TYR A N 1
ATOM 784 C CA . TYR A 1 93 ? -26.436 -3.792 27.534 1.00 70.38 93 TYR A CA 1
ATOM 785 C C . TYR A 1 93 ? -25.349 -4.754 28.046 1.00 70.38 93 TYR A C 1
ATOM 787 O O . TYR A 1 93 ? -25.145 -5.826 27.464 1.00 70.38 93 TYR A O 1
ATOM 795 N N . ILE A 1 94 ? -24.680 -4.412 29.154 1.00 73.75 94 ILE A N 1
ATOM 796 C CA . ILE A 1 94 ? -23.713 -5.299 29.825 1.00 73.75 94 ILE A CA 1
ATOM 797 C C . ILE A 1 94 ? -24.418 -6.550 30.360 1.00 73.75 94 ILE A C 1
ATOM 799 O O . ILE A 1 94 ? -23.954 -7.663 30.110 1.00 73.75 94 ILE A O 1
ATOM 803 N N . GLU A 1 95 ? -25.547 -6.384 31.060 1.00 74.06 95 GLU A N 1
ATOM 804 C CA . GLU A 1 95 ? -26.332 -7.495 31.616 1.00 74.06 95 GLU A CA 1
ATOM 805 C C . GLU A 1 95 ? -26.828 -8.434 30.504 1.00 74.06 95 GLU A C 1
ATOM 807 O O . GLU A 1 95 ? -26.729 -9.658 30.629 1.00 74.06 95 GLU A O 1
ATOM 812 N N . LYS A 1 96 ? -27.257 -7.876 29.364 1.00 78.31 96 LYS A N 1
ATOM 813 C CA . LYS A 1 96 ? -27.652 -8.653 28.184 1.00 78.31 96 LYS A CA 1
ATOM 814 C C . LYS A 1 96 ? -26.499 -9.484 27.615 1.00 78.31 96 LYS A C 1
ATOM 816 O O . LYS A 1 96 ? -26.672 -10.677 27.383 1.00 78.31 96 LYS A O 1
ATOM 821 N N . ILE A 1 97 ? -25.312 -8.903 27.422 1.00 78.62 97 ILE A N 1
ATOM 822 C CA . ILE A 1 97 ? -24.144 -9.652 26.924 1.00 78.62 97 ILE A CA 1
ATOM 823 C C . ILE A 1 97 ? -23.685 -10.714 27.927 1.00 78.62 97 ILE A C 1
ATOM 825 O O . ILE A 1 97 ? -23.340 -11.823 27.517 1.00 78.62 97 ILE A O 1
ATOM 829 N N . ALA A 1 98 ? -23.690 -10.403 29.222 1.00 77.44 98 ALA A N 1
ATOM 830 C CA . ALA A 1 98 ? -23.321 -11.347 30.270 1.00 77.44 98 ALA A CA 1
ATOM 831 C C . ALA A 1 98 ? -24.234 -12.586 30.257 1.00 77.44 98 ALA A C 1
ATOM 833 O O . ALA A 1 98 ? -23.731 -13.710 30.320 1.00 77.44 98 ALA A O 1
ATOM 834 N N . ARG A 1 99 ? -25.549 -12.392 30.085 1.00 78.81 99 ARG A N 1
ATOM 835 C CA . ARG A 1 99 ? -26.519 -13.491 29.987 1.00 78.81 99 ARG A CA 1
ATOM 836 C C . ARG A 1 99 ? -26.471 -14.230 28.646 1.00 78.81 99 ARG A C 1
ATOM 838 O O . ARG A 1 99 ? -26.476 -15.451 28.655 1.00 78.81 99 ARG A O 1
ATOM 845 N N . GLU A 1 100 ? -26.398 -13.531 27.511 1.00 77.69 100 GLU A N 1
ATOM 846 C CA . GLU A 1 100 ? -26.515 -14.153 26.176 1.00 77.69 100 GLU A CA 1
ATOM 847 C C . GLU A 1 100 ? -25.209 -14.764 25.650 1.00 77.69 100 GLU A C 1
ATOM 849 O O . GLU A 1 100 ? -25.237 -15.796 24.984 1.00 77.69 100 GLU A O 1
ATOM 854 N N . LYS A 1 101 ? -24.057 -14.122 25.891 1.00 75.88 101 LYS A N 1
ATOM 855 C CA . LYS A 1 101 ? -22.763 -14.609 25.377 1.00 75.88 101 LYS A CA 1
ATOM 856 C C . LYS A 1 101 ? -22.006 -15.480 26.364 1.00 75.88 101 LYS A C 1
ATOM 858 O O . LYS A 1 101 ? -21.226 -16.324 25.934 1.00 75.88 101 LYS A O 1
ATOM 863 N N . TYR A 1 102 ? -22.182 -15.232 27.657 1.00 76.31 102 TYR A N 1
ATOM 864 C CA . TYR A 1 102 ? -21.360 -15.845 28.698 1.00 76.31 102 TYR A CA 1
ATOM 865 C C . TYR A 1 102 ? -22.170 -16.685 29.695 1.00 76.31 102 TYR A C 1
ATOM 867 O O . TYR A 1 102 ? -21.565 -17.280 30.583 1.00 76.31 102 TYR A O 1
ATOM 875 N N . ASN A 1 103 ? -23.503 -16.762 29.554 1.00 72.38 103 ASN A N 1
ATOM 876 C CA . ASN A 1 103 ? -24.415 -17.468 30.467 1.00 72.38 103 ASN A CA 1
ATOM 877 C C . ASN A 1 103 ? -24.158 -17.149 31.954 1.00 72.38 103 ASN A C 1
ATOM 879 O O . ASN A 1 103 ? -24.307 -18.006 32.828 1.00 72.38 103 ASN A O 1
ATOM 883 N N . LEU A 1 104 ? -23.739 -15.915 32.246 1.00 76.06 104 LEU A N 1
ATOM 884 C CA . LEU A 1 104 ? -23.463 -15.467 33.605 1.00 76.06 104 LEU A CA 1
ATOM 885 C C . LEU A 1 104 ? -24.782 -15.180 34.325 1.00 76.06 104 LEU A C 1
ATOM 887 O O . LEU A 1 104 ? -25.670 -14.520 33.783 1.00 76.06 104 LEU A O 1
ATOM 891 N N . LYS A 1 105 ? -24.881 -15.661 35.565 1.00 68.38 105 LYS A N 1
ATOM 892 C CA . LYS A 1 105 ? -26.018 -15.458 36.471 1.00 68.38 105 LYS A CA 1
ATOM 893 C C . LYS A 1 105 ? -25.594 -14.602 37.663 1.00 68.38 105 LYS A C 1
ATOM 895 O O . LYS A 1 105 ? -24.429 -14.658 38.062 1.00 68.38 105 LYS A O 1
ATOM 900 N N . LYS A 1 106 ? -26.514 -13.839 38.261 1.00 67.31 106 LYS A N 1
ATOM 901 C CA . LYS A 1 106 ? -26.239 -13.212 39.570 1.00 67.31 106 LYS A CA 1
ATOM 902 C C . LYS A 1 106 ? -26.129 -14.308 40.640 1.00 67.31 106 LYS A C 1
ATOM 904 O O . LYS A 1 106 ? -26.733 -15.369 40.496 1.00 67.31 106 LYS A O 1
ATOM 909 N N . GLU A 1 107 ? -25.382 -14.060 41.721 1.00 65.88 107 GLU A N 1
ATOM 910 C CA . GLU A 1 107 ? -25.177 -15.052 42.801 1.00 65.88 107 GLU A CA 1
ATOM 911 C C . GLU A 1 107 ? -26.496 -15.597 43.380 1.00 65.88 107 GLU A C 1
ATOM 913 O O . GLU A 1 107 ? -26.546 -16.739 43.825 1.00 65.88 107 GLU A O 1
ATOM 918 N N . ASN A 1 108 ? -27.579 -14.821 43.275 1.00 72.19 108 ASN A N 1
ATOM 919 C CA . ASN A 1 108 ? -28.906 -15.156 43.790 1.00 72.19 108 ASN A CA 1
ATOM 920 C C . ASN A 1 108 ? -29.886 -15.714 42.727 1.00 72.19 108 ASN A C 1
ATOM 922 O O . ASN A 1 108 ? -31.086 -15.743 42.983 1.00 72.19 108 ASN A O 1
ATOM 926 N N . GLU A 1 109 ? -29.428 -16.115 41.532 1.00 68.31 109 GLU A N 1
ATOM 927 C CA . GLU A 1 109 ? -30.284 -16.671 40.463 1.00 68.31 109 GLU A CA 1
ATOM 928 C C . GLU A 1 109 ? -30.034 -18.188 40.250 1.00 68.31 109 GLU A C 1
ATOM 930 O O . GLU A 1 109 ? -28.891 -18.658 40.186 1.00 68.31 109 GLU A O 1
ATOM 935 N N . GLU A 1 110 ? -31.103 -18.983 40.114 1.00 65.69 110 GLU A N 1
ATOM 936 C CA . GLU A 1 110 ? -31.052 -20.406 39.730 1.00 65.69 110 GLU A CA 1
ATOM 937 C C . GLU A 1 110 ? -31.204 -20.567 38.207 1.00 65.69 110 GLU A C 1
ATOM 939 O O . GLU A 1 110 ? -32.081 -19.961 37.593 1.00 65.69 110 GLU A 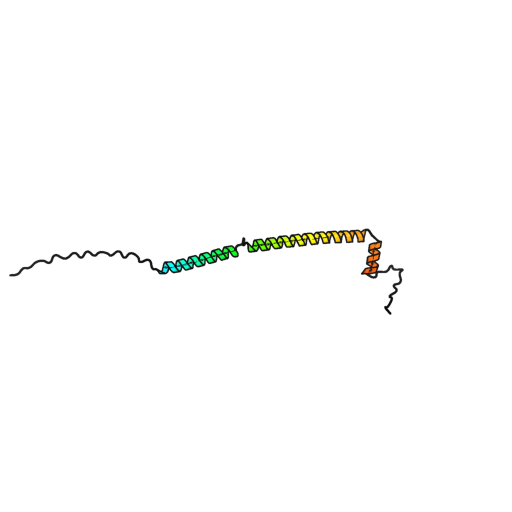O 1
ATOM 944 N N . VAL A 1 111 ? -30.343 -21.380 37.580 1.00 65.06 111 VAL A N 1
ATOM 945 C CA . VAL A 1 111 ? -30.369 -21.625 36.126 1.00 65.06 111 VAL A CA 1
ATOM 946 C C . VAL A 1 111 ? -31.199 -22.871 35.852 1.00 65.06 111 VAL A C 1
ATOM 948 O O . VAL A 1 111 ? -30.815 -23.963 36.264 1.00 65.06 111 VAL A O 1
ATOM 951 N N . TYR A 1 112 ? -32.296 -22.714 35.115 1.00 67.50 112 TYR A N 1
ATOM 952 C CA . TYR A 1 112 ? -33.098 -23.828 34.612 1.00 67.50 112 TYR A CA 1
ATOM 953 C C . TYR A 1 112 ? -32.657 -24.157 33.181 1.00 67.50 112 TYR A C 1
ATOM 955 O O . TYR A 1 112 ? -32.950 -23.420 32.241 1.00 67.50 112 TYR A O 1
ATOM 963 N N . LEU A 1 113 ? -31.921 -25.258 33.016 1.00 70.62 113 LEU A N 1
ATOM 964 C CA . LEU A 1 113 ? -31.612 -25.831 31.705 1.00 70.62 113 LEU A CA 1
ATOM 965 C C . LEU A 1 113 ? -32.829 -26.634 31.241 1.00 70.62 113 LEU A C 1
ATOM 967 O O . LEU A 1 113 ? -33.196 -27.627 31.864 1.00 70.62 113 LEU A O 1
ATOM 971 N N . VAL A 1 114 ? -33.475 -26.180 30.170 1.00 74.69 114 VAL A N 1
ATOM 972 C CA . VAL A 1 114 ? -34.614 -26.883 29.573 1.00 74.69 114 VAL A CA 1
ATOM 973 C C . VAL A 1 114 ? -34.069 -27.812 28.493 1.00 74.69 114 VAL A C 1
ATOM 975 O O . VAL A 1 114 ? -33.563 -27.338 27.475 1.00 74.69 114 VAL A O 1
ATOM 978 N N . GLU A 1 115 ? -34.134 -29.124 28.712 1.00 73.88 115 GLU A N 1
ATOM 979 C CA . GLU A 1 115 ? -33.794 -30.090 27.666 1.00 73.88 115 GLU A CA 1
ATOM 980 C C . GLU A 1 115 ? -34.896 -30.103 26.591 1.00 73.88 115 GLU A C 1
ATOM 982 O O . GLU A 1 115 ? -36.086 -30.126 26.931 1.00 73.88 115 GLU A O 1
ATOM 987 N N . PRO A 1 116 ? -34.540 -30.047 25.294 1.00 71.88 116 PRO A N 1
ATOM 988 C CA . PRO A 1 116 ? -35.518 -30.156 24.223 1.00 71.88 116 PRO A CA 1
ATOM 989 C C . PRO A 1 116 ? -36.129 -31.563 24.216 1.00 71.88 116 PRO A C 1
ATOM 991 O O . PRO A 1 116 ? -35.425 -32.560 24.362 1.00 71.88 116 PRO A O 1
ATOM 994 N N . LYS A 1 117 ? -37.455 -31.603 24.075 1.00 62.31 117 LYS A N 1
ATOM 995 C CA . LYS A 1 117 ? -38.292 -32.805 24.133 1.00 62.31 117 LYS A CA 1
ATOM 996 C C . LYS A 1 117 ? -38.197 -33.663 22.873 1.00 62.31 117 LYS A C 1
ATOM 998 O O . LYS A 1 117 ? -38.069 -33.070 21.779 1.00 62.31 117 LYS A O 1
#

Radius of gyration: 49.9 Å; Cα contacts (8 Å, |Δi|>4): 18; chains: 1; bounding box: 125×37×130 Å

Sequence (117 aa):
MRNAPRATSYSSRRSSRRSVPRKSPLHRQTLRWLLFILLLLTGIFFFTGPRSVFKLYMLYQERENLKRDKQALIQENQQLKEKIKKLESDLEYIEKIAREKYNLKKENEEVYLVEPK

Mean predicted aligned error: 17.95 Å

Secondary structure (DSSP, 8-state):
------PPP---------------THHHHHHHHHHHHHHHHHHHHHHHSTT-HHHHHHHHHHHHHHHHHHHHHHHHHHHHHHHHHHHHH-HHHHHHHHHHHH----TT---------

Solvent-accessible surface area (backbone atoms only — not comparable to full-atom values): 7406 Å² total; per-residue (Å²): 134,90,82,91,85,76,88,80,79,80,79,78,78,77,74,77,74,76,77,72,82,76,79,64,77,67,61,61,58,54,50,51,53,52,52,50,51,49,52,50,52,52,49,50,48,57,66,70,35,100,81,11,67,67,58,54,52,53,52,51,51,51,52,52,50,54,49,51,52,50,52,51,50,52,51,51,51,51,54,49,50,51,49,50,51,45,58,73,74,30,71,69,59,40,53,48,46,38,42,74,77,64,69,54,70,60,96,90,56,86,85,83,85,80,79,85,130

Foldseek 3Di:
DDDDDDDDDDPPPPPPPPPDPDPDPVVVVVVVVVVVVVVVVVVCCQCVPPPNPVVVVVVVVVVVVVVVVVVVVVVVVVVVVVVVVCCVPPPPVVVVCCCPVVVDDDPPDDDDDDDDD

pLDDT: mean 76.3, std 13.25, range [45.88, 96.12]